Protein AF-A0A7R6WYR4-F1 (afdb_monomer_lite)

pLDDT: mean 73.05, std 14.4, range [39.53, 90.31]

Sequence (47 aa):
MIRHVTFMTIDDTAHYLPQERAAIVAAYPEHEREAQARGQAAVKTGS

Secondary structure (DSSP, 8-state):
-PPP-----GGG-TTS-HHHHHHHHHTS-HHHHHHHHTT--------

Radius of gyration: 13.04 Å; chains: 1; bounding box: 30×33×30 Å

Foldseek 3Di:
DDDDDDADAPVNVPPDDPVRSVVVLVPDDPVCSVCRRVRNPPPPPPD

Structure (mmCIF, N/CA/C/O backbone):
data_AF-A0A7R6WYR4-F1
#
_entry.id   AF-A0A7R6WYR4-F1
#
loop_
_atom_site.group_PDB
_atom_site.id
_atom_site.type_symbol
_atom_site.label_atom_id
_atom_site.label_alt_id
_atom_site.label_comp_id
_atom_site.label_asym_id
_atom_site.label_entity_id
_atom_site.label_seq_id
_atom_site.pdbx_PDB_ins_code
_atom_site.Cartn_x
_atom_site.Cartn_y
_atom_site.Cartn_z
_atom_site.occupancy
_atom_site.B_iso_or_equiv
_atom_site.auth_seq_id
_atom_site.auth_comp_id
_atom_site.auth_asym_id
_atom_site.auth_atom_id
_atom_site.pdbx_PDB_model_num
ATOM 1 N N . MET A 1 1 ? 19.117 5.465 -25.444 1.00 60.56 1 MET A N 1
ATOM 2 C CA . MET A 1 1 ? 19.058 4.397 -24.420 1.00 60.56 1 MET A CA 1
ATOM 3 C C . MET A 1 1 ? 17.640 4.355 -23.870 1.00 60.56 1 MET A C 1
ATOM 5 O O . MET A 1 1 ? 17.100 5.419 -23.602 1.00 60.56 1 MET A O 1
ATOM 9 N N . ILE A 1 2 ? 17.026 3.178 -23.755 1.00 73.50 2 ILE A N 1
ATOM 10 C CA . ILE A 1 2 ? 15.663 3.005 -23.221 1.00 73.50 2 ILE A CA 1
ATOM 11 C C . ILE A 1 2 ? 15.736 2.686 -21.723 1.00 73.50 2 ILE A C 1
ATOM 13 O O . ILE A 1 2 ? 16.480 1.799 -21.313 1.00 73.50 2 ILE A O 1
ATOM 17 N N . ARG A 1 3 ? 15.003 3.445 -20.901 1.00 82.56 3 ARG A N 1
ATOM 18 C CA . ARG A 1 3 ? 14.879 3.226 -19.452 1.00 82.56 3 ARG A CA 1
ATOM 19 C C . ARG A 1 3 ? 13.925 2.053 -19.223 1.00 82.56 3 ARG A C 1
ATOM 21 O O . ARG A 1 3 ? 12.777 2.123 -19.645 1.00 82.56 3 ARG A O 1
ATOM 28 N N . HIS A 1 4 ? 14.381 1.009 -18.535 1.00 82.50 4 HIS A N 1
ATOM 29 C CA . HIS A 1 4 ? 13.496 -0.049 -18.049 1.00 82.50 4 HIS A CA 1
ATOM 30 C C . HIS A 1 4 ? 12.774 0.432 -16.782 1.00 82.50 4 HIS A C 1
ATOM 32 O O . HIS A 1 4 ? 13.421 0.925 -15.854 1.00 82.50 4 HIS A O 1
ATOM 38 N N . VAL A 1 5 ? 11.445 0.318 -16.755 1.00 84.44 5 VAL A N 1
ATOM 39 C CA . VAL A 1 5 ? 10.594 0.700 -15.620 1.00 84.44 5 VAL A CA 1
ATOM 40 C C . VAL A 1 5 ? 9.782 -0.520 -15.207 1.00 84.44 5 VAL A C 1
ATOM 42 O O . VAL A 1 5 ? 9.092 -1.107 -16.035 1.00 84.44 5 VAL A O 1
ATOM 45 N N . THR A 1 6 ? 9.872 -0.888 -13.931 1.00 83.88 6 THR A N 1
ATOM 46 C CA . THR A 1 6 ? 9.057 -1.946 -13.325 1.00 83.88 6 THR A CA 1
ATOM 47 C C . THR A 1 6 ? 7.956 -1.293 -12.504 1.00 83.88 6 THR A C 1
ATOM 49 O O . THR A 1 6 ? 8.239 -0.414 -11.690 1.00 83.88 6 THR A O 1
ATOM 52 N N . PHE A 1 7 ? 6.716 -1.722 -12.716 1.00 82.88 7 PHE A N 1
ATOM 53 C CA . PHE A 1 7 ? 5.561 -1.275 -11.94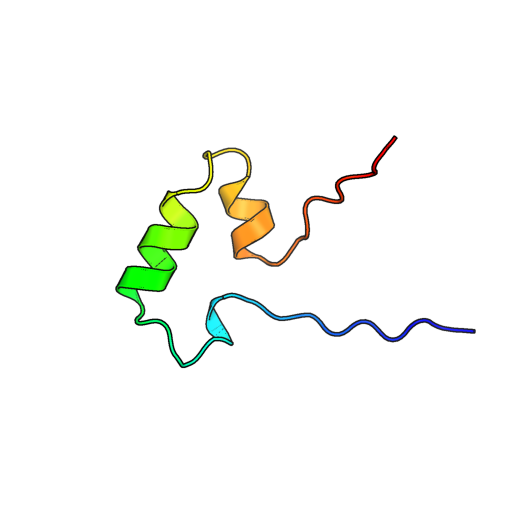4 1.00 82.88 7 PHE A CA 1
ATOM 54 C C . PHE A 1 7 ? 5.235 -2.302 -10.861 1.00 82.88 7 PHE A C 1
ATOM 56 O O . PHE A 1 7 ? 5.388 -3.501 -11.085 1.00 82.88 7 PHE A O 1
ATOM 63 N N . MET A 1 8 ? 4.795 -1.823 -9.700 1.00 83.81 8 MET A N 1
ATOM 64 C CA . MET A 1 8 ? 4.355 -2.644 -8.574 1.00 83.81 8 MET A CA 1
ATOM 65 C C . MET A 1 8 ? 3.190 -1.930 -7.884 1.00 83.81 8 MET A C 1
ATOM 67 O O . MET A 1 8 ? 3.156 -0.697 -7.834 1.00 83.81 8 MET A O 1
ATOM 71 N N . THR A 1 9 ? 2.229 -2.696 -7.384 1.00 85.88 9 THR A N 1
ATOM 72 C CA . THR A 1 9 ? 1.025 -2.214 -6.705 1.00 85.88 9 THR A CA 1
ATOM 73 C C . THR A 1 9 ? 1.008 -2.669 -5.247 1.00 85.88 9 THR A C 1
ATOM 75 O O . THR A 1 9 ? 1.828 -3.476 -4.807 1.00 85.88 9 THR A O 1
ATOM 78 N N . ILE A 1 10 ? 0.045 -2.168 -4.471 1.00 82.94 10 ILE A N 1
ATOM 79 C CA . ILE A 1 10 ? -0.143 -2.612 -3.086 1.00 82.94 10 ILE A CA 1
ATOM 80 C C . ILE A 1 10 ? -0.561 -4.090 -2.991 1.00 82.94 10 ILE A C 1
ATOM 82 O O . ILE A 1 10 ? -0.356 -4.711 -1.951 1.00 82.94 10 ILE A O 1
ATOM 86 N N . ASP A 1 11 ? -1.108 -4.670 -4.065 1.00 83.69 11 ASP A N 1
ATOM 87 C CA . ASP A 1 11 ? -1.505 -6.082 -4.093 1.00 83.69 11 ASP A CA 1
ATOM 88 C C . ASP A 1 11 ? -0.301 -7.030 -4.204 1.00 83.69 11 ASP A C 1
ATOM 90 O O . ASP A 1 11 ? -0.315 -8.114 -3.628 1.00 83.69 11 ASP A O 1
ATOM 94 N N . ASP A 1 12 ? 0.803 -6.573 -4.805 1.00 85.19 12 ASP A N 1
ATOM 95 C CA . ASP A 1 12 ? 2.067 -7.321 -4.875 1.00 85.19 12 ASP A CA 1
ATOM 96 C C . ASP A 1 12 ? 2.760 -7.453 -3.502 1.00 85.19 12 ASP A C 1
ATOM 98 O O . ASP A 1 12 ? 3.773 -8.140 -3.345 1.00 85.19 12 ASP A O 1
ATOM 102 N N . THR A 1 13 ? 2.225 -6.783 -2.478 1.00 84.12 13 THR A N 1
ATOM 103 C CA . THR A 1 13 ? 2.804 -6.736 -1.139 1.00 84.12 13 THR A CA 1
ATOM 104 C C . THR A 1 13 ? 2.203 -7.819 -0.240 1.00 84.12 13 THR A C 1
ATOM 106 O O . THR A 1 13 ? 1.248 -7.591 0.504 1.00 84.12 13 THR A O 1
ATOM 109 N N . ALA A 1 14 ? 2.802 -9.013 -0.276 1.00 84.44 14 ALA A N 1
ATOM 110 C CA . ALA A 1 14 ? 2.295 -10.211 0.408 1.00 84.44 14 ALA A CA 1
ATOM 111 C C . ALA A 1 14 ? 2.228 -10.122 1.948 1.00 84.44 14 ALA A C 1
ATOM 113 O O . ALA A 1 14 ? 1.600 -10.968 2.580 1.00 84.44 14 ALA A O 1
ATOM 114 N N . HIS A 1 15 ? 2.878 -9.129 2.563 1.00 89.00 15 HIS A N 1
ATOM 115 C CA . HIS A 1 15 ? 2.898 -8.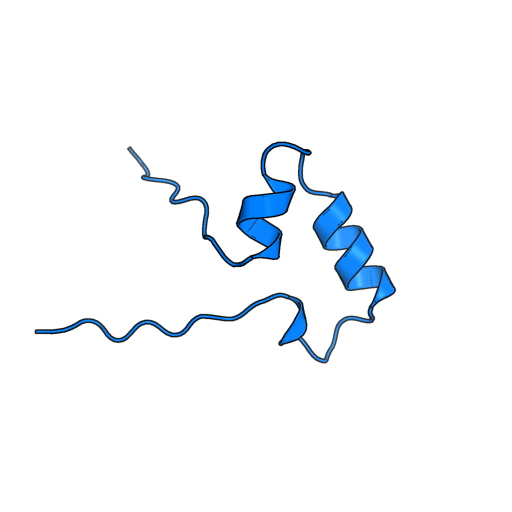961 4.019 1.00 89.00 15 HIS A CA 1
ATOM 116 C C . HIS A 1 15 ? 1.745 -8.113 4.576 1.00 89.00 15 HIS A C 1
ATOM 118 O O . HIS A 1 15 ? 1.585 -8.071 5.791 1.00 89.00 15 HIS A O 1
ATOM 124 N N . TYR A 1 16 ? 0.942 -7.462 3.728 1.00 85.69 16 TYR A N 1
ATOM 125 C CA . TYR A 1 16 ? -0.274 -6.777 4.170 1.00 85.69 16 TYR A CA 1
ATOM 126 C C . TYR A 1 16 ? -1.483 -7.690 4.030 1.00 85.69 16 TYR A C 1
ATOM 128 O O . TYR A 1 16 ? -1.669 -8.322 2.990 1.00 85.69 16 TYR A O 1
ATOM 136 N N . LEU A 1 17 ? -2.366 -7.706 5.024 1.00 90.31 17 LEU A N 1
ATOM 137 C CA . LEU A 1 17 ? -3.677 -8.335 4.900 1.00 90.31 17 LEU A CA 1
ATOM 138 C C . LEU A 1 17 ? -4.593 -7.498 3.991 1.00 90.31 17 LEU A C 1
ATOM 140 O O . LEU A 1 17 ? -4.444 -6.276 3.925 1.00 90.31 17 LEU A O 1
ATOM 144 N N . PRO A 1 18 ? -5.600 -8.105 3.334 1.00 86.94 18 PRO A N 1
ATOM 145 C CA . PRO A 1 18 ? -6.528 -7.373 2.466 1.00 86.94 18 PRO A CA 1
ATOM 146 C C . PRO A 1 18 ? -7.184 -6.159 3.145 1.00 86.94 18 PRO A C 1
ATOM 148 O O . PRO A 1 18 ? -7.348 -5.108 2.532 1.00 86.94 18 PRO A O 1
ATOM 151 N N . GLN A 1 19 ? -7.498 -6.284 4.436 1.00 84.94 19 GLN A N 1
ATOM 152 C CA . GLN A 1 19 ? -8.063 -5.210 5.259 1.00 84.94 19 GLN A CA 1
ATOM 153 C C . GLN A 1 19 ? -7.085 -4.052 5.506 1.00 84.94 19 GLN A C 1
ATOM 155 O O . GLN A 1 19 ? -7.491 -2.893 5.510 1.00 84.94 19 GLN A O 1
ATOM 160 N N . GLU A 1 20 ? -5.794 -4.347 5.660 1.00 89.06 20 GLU A N 1
ATOM 161 C CA . GLU A 1 20 ? -4.753 -3.332 5.837 1.00 89.06 20 GLU A CA 1
ATOM 162 C C . GLU A 1 20 ? -4.510 -2.592 4.521 1.00 89.06 20 GLU A C 1
ATOM 164 O O . GLU A 1 20 ? -4.424 -1.367 4.510 1.00 89.06 20 GLU A O 1
ATOM 169 N N . ARG A 1 21 ? -4.518 -3.316 3.391 1.00 86.75 21 ARG A N 1
ATOM 170 C CA . ARG A 1 21 ? -4.459 -2.709 2.053 1.00 86.75 21 ARG A CA 1
ATOM 171 C C . ARG A 1 21 ? -5.641 -1.769 1.815 1.00 86.75 21 ARG A C 1
ATOM 173 O O . ARG A 1 21 ? -5.445 -0.652 1.348 1.00 86.75 21 ARG A O 1
ATOM 180 N N . ALA A 1 22 ? -6.853 -2.183 2.191 1.00 85.38 22 ALA A N 1
ATOM 181 C CA . ALA A 1 22 ? -8.047 -1.346 2.085 1.00 85.38 22 ALA A CA 1
ATOM 182 C C . ALA A 1 22 ? -7.969 -0.091 2.971 1.00 85.38 22 ALA A C 1
ATOM 184 O O . ALA A 1 22 ? -8.349 0.988 2.523 1.00 85.38 22 ALA A O 1
ATOM 185 N N . ALA A 1 23 ? -7.435 -0.209 4.192 1.00 87.12 23 ALA A N 1
ATOM 186 C CA . ALA A 1 23 ? -7.226 0.928 5.087 1.00 87.12 23 ALA A CA 1
ATOM 187 C C . ALA A 1 23 ? -6.199 1.926 4.526 1.00 87.12 23 ALA A C 1
ATOM 189 O O . ALA A 1 23 ? -6.430 3.132 4.573 1.00 87.12 23 ALA A O 1
ATOM 190 N N . ILE A 1 24 ? -5.104 1.431 3.938 1.00 83.75 24 ILE A N 1
ATOM 191 C CA . ILE A 1 24 ? -4.095 2.264 3.269 1.00 83.75 24 ILE A CA 1
ATOM 192 C C . ILE 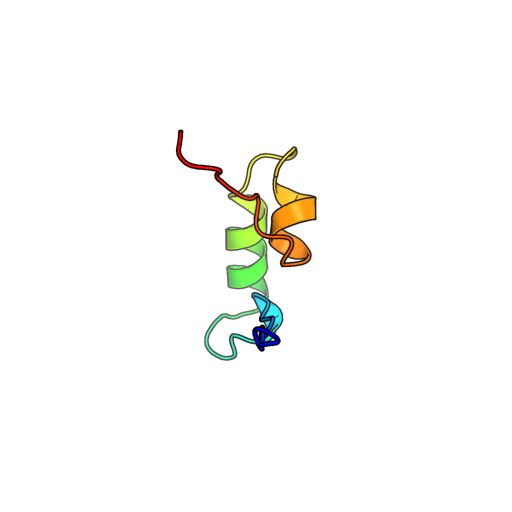A 1 24 ? -4.712 2.993 2.071 1.00 83.75 24 ILE A C 1
ATOM 194 O O . ILE A 1 24 ? -4.527 4.197 1.930 1.00 83.75 24 ILE A O 1
ATOM 198 N N . VAL A 1 25 ? -5.504 2.299 1.246 1.00 81.81 25 VAL A N 1
ATOM 199 C CA . VAL A 1 25 ? -6.204 2.925 0.113 1.00 81.81 25 V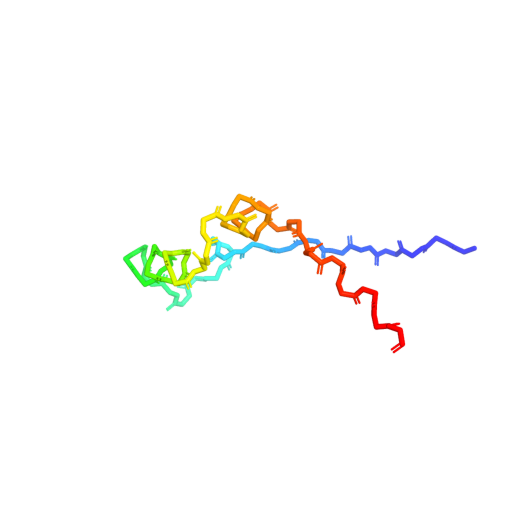AL A CA 1
ATOM 200 C C . VAL A 1 25 ? -7.206 3.978 0.598 1.00 81.81 25 VAL A C 1
ATOM 202 O O . VAL A 1 25 ? -7.279 5.062 0.030 1.00 81.81 25 VAL A O 1
ATOM 205 N N . ALA A 1 26 ? -7.959 3.693 1.662 1.00 82.25 26 ALA A N 1
ATOM 206 C CA . ALA A 1 26 ? -8.946 4.612 2.229 1.00 82.25 26 ALA A CA 1
ATOM 207 C C . ALA A 1 26 ? -8.327 5.852 2.897 1.00 82.25 26 ALA A C 1
ATOM 209 O O . ALA A 1 26 ? -8.999 6.877 2.996 1.00 82.25 26 ALA A O 1
ATOM 210 N N . ALA A 1 27 ? -7.065 5.777 3.332 1.00 82.88 27 ALA A N 1
ATOM 211 C CA . ALA A 1 27 ? -6.341 6.910 3.903 1.00 82.88 27 ALA A CA 1
ATOM 212 C C . ALA A 1 27 ? -6.016 7.998 2.864 1.00 82.88 27 ALA A C 1
ATOM 214 O O . ALA A 1 27 ? -5.734 9.136 3.243 1.00 82.88 27 ALA A O 1
ATOM 215 N N . TYR A 1 28 ? -6.074 7.678 1.567 1.00 74.94 28 TYR A N 1
ATOM 216 C CA . TYR A 1 28 ? -5.877 8.664 0.514 1.00 74.94 28 TYR A CA 1
ATOM 217 C C . TYR A 1 28 ? -7.146 9.500 0.275 1.00 74.94 28 TYR A C 1
ATOM 219 O O . TYR A 1 28 ? -8.266 8.966 0.246 1.00 74.94 28 TYR A O 1
ATOM 227 N N . PRO A 1 29 ? -7.002 10.823 0.075 1.00 78.06 29 PRO A N 1
ATOM 228 C CA . PRO A 1 29 ? -8.129 11.676 -0.268 1.00 78.06 29 PRO A CA 1
ATOM 229 C C . PRO A 1 29 ? -8.766 11.213 -1.587 1.00 78.06 29 PRO A C 1
ATOM 231 O O . PRO A 1 29 ? -8.103 10.668 -2.466 1.00 78.06 29 PRO A O 1
ATOM 234 N N . GLU A 1 30 ? -10.080 11.402 -1.726 1.00 66.56 30 GLU A N 1
ATOM 235 C CA . GLU A 1 30 ? -10.878 10.789 -2.804 1.00 66.56 30 GLU A CA 1
ATOM 236 C C . GLU A 1 30 ? -10.379 11.118 -4.220 1.00 66.56 30 GLU A C 1
ATOM 238 O O . GLU A 1 30 ? -10.460 10.275 -5.108 1.00 66.56 30 GLU A O 1
ATOM 243 N N . HIS A 1 31 ? -9.778 12.295 -4.404 1.00 66.25 31 HIS A N 1
ATOM 244 C CA . HIS A 1 31 ? -9.195 12.726 -5.675 1.00 66.25 31 HIS A CA 1
ATOM 245 C C . HIS A 1 31 ? -7.842 12.068 -6.011 1.00 66.25 31 HIS A C 1
ATOM 247 O O . HIS A 1 31 ? -7.412 12.144 -7.158 1.00 66.25 31 HIS A O 1
ATOM 253 N N . GLU A 1 32 ? -7.176 11.411 -5.054 1.00 62.72 32 GLU A N 1
ATOM 254 C CA . GLU A 1 32 ? -5.900 10.699 -5.264 1.00 62.72 32 GLU A CA 1
ATOM 255 C C . GLU A 1 32 ? -6.046 9.167 -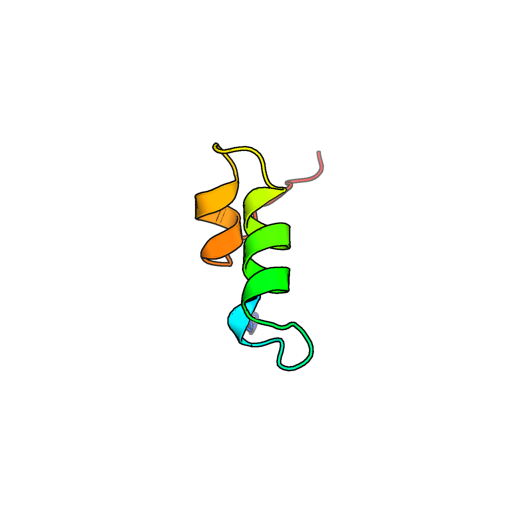5.205 1.00 62.72 32 GLU A C 1
ATOM 257 O O . GLU A 1 32 ? -5.177 8.441 -5.696 1.00 62.72 32 GLU A O 1
ATOM 262 N N . ARG A 1 33 ? -7.177 8.663 -4.679 1.00 63.91 33 ARG A N 1
ATOM 263 C CA . ARG A 1 33 ? -7.446 7.226 -4.488 1.00 63.91 33 ARG A CA 1
ATOM 264 C C . ARG A 1 33 ? -7.358 6.407 -5.776 1.00 63.91 33 ARG A C 1
ATOM 266 O O . ARG A 1 33 ? -6.727 5.353 -5.772 1.00 63.91 33 ARG A O 1
ATOM 273 N N . GLU A 1 34 ?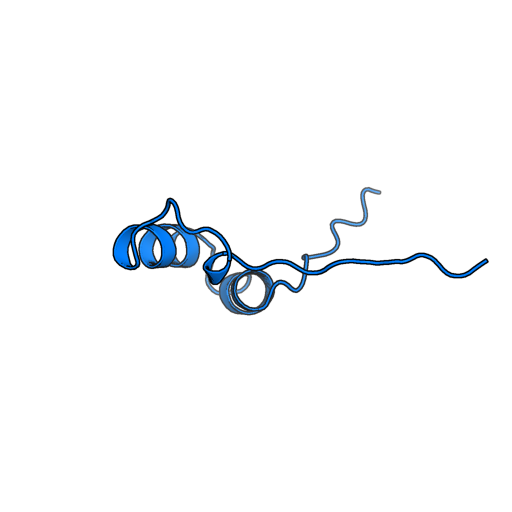 -7.964 6.862 -6.874 1.00 61.22 34 GLU A N 1
ATOM 274 C CA . GLU A 1 34 ? -7.933 6.111 -8.141 1.00 61.22 34 GLU A CA 1
ATOM 275 C C . GLU A 1 34 ? -6.541 6.070 -8.782 1.00 61.22 34 GLU A C 1
ATOM 277 O O . GLU A 1 34 ? -6.156 5.036 -9.332 1.00 61.22 34 GLU A O 1
ATOM 282 N N . ALA A 1 35 ? -5.773 7.159 -8.687 1.00 62.75 35 ALA A N 1
ATOM 283 C CA . ALA A 1 35 ? -4.429 7.229 -9.253 1.00 62.75 35 ALA A CA 1
ATOM 284 C C . ALA A 1 35 ? -3.459 6.311 -8.486 1.00 62.75 35 ALA A C 1
ATOM 286 O O . ALA A 1 35 ? -2.780 5.474 -9.086 1.00 62.75 35 ALA A O 1
ATOM 287 N N . GLN A 1 36 ? -3.460 6.369 -7.149 1.00 62.72 36 GLN A N 1
ATOM 288 C CA . GLN A 1 36 ? -2.586 5.526 -6.323 1.00 62.72 36 GLN A CA 1
ATOM 289 C C . GLN A 1 36 ? -2.988 4.051 -6.307 1.00 62.72 36 GLN A C 1
ATOM 291 O O . GLN A 1 36 ? -2.106 3.194 -6.369 1.00 62.72 36 GLN A O 1
ATOM 296 N N . ALA A 1 37 ? -4.287 3.728 -6.289 1.00 61.91 37 ALA A N 1
ATOM 297 C CA . ALA A 1 37 ? -4.743 2.335 -6.317 1.00 61.91 37 ALA A CA 1
ATOM 298 C C . ALA A 1 37 ? -4.347 1.610 -7.615 1.00 61.91 37 ALA A C 1
ATOM 300 O O . ALA A 1 37 ? -4.128 0.401 -7.606 1.00 61.91 37 ALA A O 1
ATOM 301 N N . ARG A 1 38 ? -4.214 2.342 -8.730 1.00 66.31 38 ARG A N 1
ATOM 302 C CA . ARG A 1 38 ? -3.794 1.797 -10.032 1.00 66.31 38 ARG A CA 1
ATOM 303 C C . ARG A 1 38 ? -2.279 1.854 -10.263 1.00 66.31 38 ARG A C 1
ATOM 305 O O . ARG A 1 38 ? -1.831 1.558 -11.367 1.00 66.31 38 ARG A O 1
ATOM 312 N N . GLY A 1 39 ? -1.489 2.260 -9.264 1.00 58.28 39 GLY A N 1
ATOM 313 C CA . GLY A 1 39 ? -0.042 2.437 -9.419 1.00 58.28 39 GLY A CA 1
ATOM 314 C C . GLY A 1 39 ? 0.340 3.573 -10.377 1.00 58.28 39 GLY A C 1
ATOM 315 O O . GLY A 1 39 ? 1.489 3.650 -10.816 1.00 58.28 39 GLY A O 1
ATOM 316 N N . GLN A 1 40 ? -0.598 4.469 -10.706 1.00 58.56 40 GLN A N 1
ATOM 317 C CA . GLN A 1 40 ? -0.286 5.714 -11.391 1.00 58.56 40 GLN A CA 1
ATOM 318 C C . GLN A 1 40 ? 0.327 6.631 -10.345 1.00 58.56 40 GLN A C 1
ATOM 320 O O . GLN A 1 40 ? -0.369 7.308 -9.591 1.00 58.56 40 GLN A O 1
ATOM 325 N N . ALA A 1 41 ? 1.655 6.596 -10.254 1.00 52.97 41 ALA A N 1
ATOM 326 C CA . ALA A 1 41 ? 2.400 7.584 -9.504 1.00 52.97 41 ALA A CA 1
ATOM 327 C C . ALA A 1 41 ? 1.851 8.969 -9.877 1.00 52.97 41 ALA A C 1
ATOM 329 O O . ALA A 1 41 ? 1.991 9.395 -11.025 1.00 52.97 41 ALA A O 1
ATOM 330 N N . ALA A 1 42 ? 1.215 9.660 -8.925 1.00 52.75 42 ALA A N 1
ATOM 331 C CA . ALA A 1 42 ? 1.072 11.098 -9.020 1.00 52.75 42 ALA A CA 1
ATOM 332 C C . ALA A 1 42 ? 2.504 11.610 -9.158 1.00 52.75 42 ALA A C 1
ATOM 334 O O . ALA A 1 42 ? 3.295 11.553 -8.213 1.00 52.75 42 ALA A O 1
ATOM 335 N N . VAL A 1 43 ? 2.887 11.976 -10.380 1.00 51.03 43 VAL A N 1
ATOM 336 C CA . VAL A 1 43 ? 4.166 12.610 -10.646 1.00 51.03 43 VAL A CA 1
ATOM 337 C C . VAL A 1 43 ? 4.133 13.895 -9.820 1.00 51.03 43 VAL A C 1
ATOM 339 O O . VAL A 1 43 ? 3.509 14.888 -10.181 1.00 51.03 43 VAL A O 1
ATOM 342 N N . LYS A 1 44 ? 4.759 13.870 -8.641 1.00 47.53 44 LYS A N 1
ATOM 343 C CA . LYS A 1 44 ? 5.230 15.095 -8.014 1.00 47.53 44 LYS A CA 1
ATOM 344 C C . LYS A 1 44 ? 6.405 15.521 -8.879 1.00 47.53 44 LYS A C 1
ATOM 346 O O . LYS A 1 44 ? 7.540 15.113 -8.646 1.00 47.53 44 LYS A O 1
ATOM 351 N N . THR A 1 45 ? 6.119 16.298 -9.921 1.00 41.50 45 THR A N 1
ATOM 352 C CA . THR A 1 45 ? 7.132 17.172 -10.502 1.00 41.50 45 THR A CA 1
ATOM 353 C C . THR A 1 45 ? 7.498 18.131 -9.382 1.00 41.50 45 THR A C 1
ATOM 355 O O . THR A 1 45 ? 6.772 19.086 -9.111 1.00 41.50 45 THR A O 1
ATOM 358 N N . GLY A 1 46 ? 8.565 17.806 -8.653 1.00 47.78 46 GLY A N 1
ATOM 359 C CA . GLY A 1 46 ? 9.246 18.787 -7.827 1.00 47.78 46 GLY A CA 1
ATOM 360 C C . GLY A 1 46 ? 9.624 19.942 -8.742 1.00 47.78 46 GLY A C 1
ATOM 361 O O . GLY A 1 46 ? 10.383 19.741 -9.690 1.00 47.78 46 GLY A O 1
ATOM 362 N N . SER A 1 47 ? 8.995 21.095 -8.516 1.00 39.53 47 SER A N 1
ATOM 363 C CA . SER A 1 47 ? 9.560 22.382 -8.921 1.00 39.53 47 SER A CA 1
ATOM 364 C C . SER A 1 47 ? 10.758 22.706 -8.044 1.00 39.53 47 SER A C 1
ATOM 366 O O . SER A 1 47 ? 10.721 22.317 -6.853 1.00 39.53 47 SER A O 1
#